Protein AF-A0A9E3X993-F1 (afdb_monomer)

Structure (mmCIF, N/CA/C/O backbone):
data_AF-A0A9E3X993-F1
#
_entry.id   AF-A0A9E3X993-F1
#
loop_
_atom_site.group_PDB
_atom_site.id
_atom_site.type_symbol
_atom_site.label_atom_id
_atom_site.label_alt_id
_atom_site.label_comp_id
_atom_site.label_asym_id
_atom_site.label_entity_id
_atom_site.label_seq_id
_atom_site.pdbx_PDB_ins_code
_atom_site.Cartn_x
_atom_site.Cartn_y
_atom_site.Cartn_z
_atom_site.occupancy
_atom_site.B_iso_or_equiv
_atom_site.auth_seq_id
_atom_site.auth_comp_id
_atom_site.auth_asym_id
_atom_site.auth_atom_id
_atom_site.pdbx_PDB_model_num
ATOM 1 N N . MET A 1 1 ? -7.534 -5.940 -51.985 1.00 79.31 1 MET A N 1
ATOM 2 C CA . MET A 1 1 ? -6.081 -5.646 -51.990 1.00 79.31 1 MET A CA 1
ATOM 3 C C . MET A 1 1 ? -5.741 -4.441 -51.113 1.00 79.31 1 MET A C 1
ATOM 5 O O . MET A 1 1 ? -4.990 -4.634 -50.174 1.00 79.31 1 MET A O 1
ATOM 9 N N . LEU A 1 2 ? -6.357 -3.263 -51.306 1.00 90.38 2 LEU A N 1
ATOM 10 C CA . LEU A 1 2 ? -6.108 -2.056 -50.487 1.00 90.38 2 LEU A CA 1
ATOM 11 C C . LEU A 1 2 ? -6.243 -2.255 -48.962 1.00 90.38 2 LEU A C 1
ATOM 13 O O . LEU A 1 2 ? -5.365 -1.831 -48.219 1.00 90.38 2 LEU A O 1
ATOM 17 N N . LEU A 1 3 ? -7.291 -2.946 -48.493 1.00 93.19 3 LEU A N 1
ATOM 18 C CA . LEU A 1 3 ? -7.487 -3.208 -47.059 1.00 93.19 3 LEU A CA 1
ATOM 19 C C . LEU A 1 3 ? -6.367 -4.075 -46.459 1.00 93.19 3 LEU A C 1
ATOM 21 O O . LEU A 1 3 ? -5.857 -3.764 -45.391 1.00 93.19 3 LEU A O 1
ATOM 25 N N . ALA A 1 4 ? -5.951 -5.133 -47.161 1.00 95.25 4 ALA A N 1
ATOM 26 C CA . ALA A 1 4 ? -4.880 -6.018 -46.701 1.00 95.25 4 ALA A CA 1
ATOM 27 C C . ALA A 1 4 ? -3.529 -5.286 -46.637 1.00 95.25 4 ALA A C 1
ATOM 29 O O . ALA A 1 4 ? -2.782 -5.447 -45.675 1.00 95.25 4 ALA A O 1
ATOM 30 N N . THR A 1 5 ? -3.243 -4.432 -47.624 1.00 95.62 5 THR A N 1
ATOM 31 C CA . THR A 1 5 ? -2.051 -3.575 -47.624 1.00 95.62 5 THR A CA 1
ATOM 32 C C . THR A 1 5 ? -2.080 -2.576 -46.467 1.00 95.62 5 THR A C 1
ATOM 34 O O . THR A 1 5 ? -1.073 -2.415 -45.785 1.00 95.62 5 THR A O 1
ATOM 37 N N . LEU A 1 6 ? -3.229 -1.949 -46.195 1.00 96.69 6 LEU A N 1
ATOM 38 C CA . LEU A 1 6 ? -3.386 -1.025 -45.070 1.00 96.69 6 LEU A CA 1
ATOM 39 C C . LEU A 1 6 ? -3.187 -1.725 -43.718 1.00 96.69 6 LEU A C 1
ATOM 41 O O . LEU A 1 6 ? -2.450 -1.218 -42.878 1.00 96.69 6 LEU A O 1
ATOM 45 N N . VAL A 1 7 ? -3.784 -2.906 -43.520 1.00 97.31 7 VAL A N 1
ATOM 46 C CA . VAL A 1 7 ? -3.596 -3.710 -42.298 1.00 97.31 7 VAL A CA 1
ATOM 47 C C . VAL A 1 7 ? -2.127 -4.087 -42.117 1.00 97.31 7 VAL A C 1
ATOM 49 O O . VAL A 1 7 ? -1.594 -3.937 -41.022 1.00 97.31 7 VAL A O 1
ATOM 52 N N . LEU A 1 8 ? -1.444 -4.511 -43.185 1.00 96.75 8 LEU A N 1
ATOM 53 C CA . LEU A 1 8 ? -0.020 -4.833 -43.124 1.00 96.75 8 LEU A CA 1
ATOM 54 C C . LEU A 1 8 ? 0.828 -3.612 -42.744 1.00 96.75 8 LEU A C 1
ATOM 56 O O . LEU A 1 8 ? 1.709 -3.727 -41.900 1.00 96.75 8 LEU A O 1
ATOM 60 N N . ILE A 1 9 ? 0.547 -2.440 -43.318 1.00 96.88 9 ILE A N 1
ATOM 61 C CA . ILE A 1 9 ? 1.240 -1.194 -42.964 1.00 96.88 9 ILE A CA 1
ATOM 62 C C . ILE A 1 9 ? 1.006 -0.848 -41.490 1.00 96.88 9 ILE A C 1
ATOM 64 O O . ILE A 1 9 ? 1.963 -0.532 -40.790 1.00 96.88 9 ILE A O 1
ATOM 68 N N . LEU A 1 10 ? -0.230 -0.955 -40.993 1.00 96.69 10 LEU A N 1
ATOM 69 C CA . LEU A 1 10 ? -0.546 -0.704 -39.583 1.00 96.69 10 LEU A CA 1
ATOM 70 C C . LEU A 1 10 ? 0.170 -1.688 -38.647 1.00 96.69 10 LEU A C 1
ATOM 72 O O . LEU A 1 10 ? 0.702 -1.265 -37.624 1.00 96.69 10 LEU A O 1
ATOM 76 N N . LEU A 1 11 ? 0.254 -2.970 -39.013 1.00 96.31 11 LEU A N 1
ATOM 77 C CA . LEU A 1 11 ? 1.013 -3.970 -38.255 1.00 96.31 11 LEU A CA 1
ATOM 78 C C . LEU A 1 11 ? 2.516 -3.675 -38.264 1.00 96.31 11 LEU A C 1
ATOM 80 O O . LEU A 1 11 ? 3.155 -3.770 -37.222 1.00 96.31 11 LEU A O 1
ATOM 84 N N . LEU A 1 12 ? 3.082 -3.282 -39.407 1.00 96.25 12 LEU A N 1
ATOM 85 C CA . LEU A 1 12 ? 4.499 -2.923 -39.518 1.00 96.25 12 LEU A CA 1
ATOM 86 C C . LEU A 1 12 ? 4.828 -1.641 -38.747 1.00 96.25 12 LEU A C 1
ATOM 88 O O . LEU A 1 12 ? 5.873 -1.573 -38.101 1.00 96.25 12 LEU A O 1
ATOM 92 N N . LEU A 1 13 ? 3.942 -0.642 -38.772 1.00 94.19 13 LEU A N 1
ATOM 93 C CA . LEU A 1 13 ? 4.078 0.576 -37.972 1.00 94.19 13 LEU A CA 1
ATOM 94 C C . LEU A 1 13 ? 3.953 0.270 -36.478 1.00 94.19 13 LEU A C 1
ATOM 96 O O . LEU A 1 13 ? 4.775 0.751 -35.705 1.00 94.19 13 LEU A O 1
ATOM 100 N N . GLY A 1 14 ? 2.992 -0.568 -36.080 1.00 92.06 14 GLY A N 1
ATOM 101 C CA . GLY A 1 14 ? 2.831 -1.023 -34.698 1.00 92.06 14 GLY A CA 1
ATOM 102 C C . GLY A 1 14 ? 4.037 -1.822 -34.200 1.00 92.06 14 GLY A C 1
ATOM 103 O O . GLY A 1 14 ? 4.545 -1.553 -33.116 1.00 92.06 14 GLY A O 1
ATOM 104 N N . ALA A 1 15 ? 4.556 -2.743 -35.016 1.00 92.81 15 ALA A N 1
ATOM 105 C CA . ALA A 1 15 ? 5.760 -3.507 -34.709 1.00 92.81 15 ALA A CA 1
ATOM 106 C C . ALA A 1 15 ? 6.980 -2.588 -34.590 1.00 92.81 15 ALA A C 1
ATOM 108 O O . ALA A 1 15 ? 7.686 -2.637 -33.587 1.00 92.81 15 ALA A O 1
ATOM 109 N N . ARG A 1 16 ? 7.206 -1.701 -35.568 1.00 92.94 16 ARG A N 1
ATOM 110 C CA . ARG A 1 16 ? 8.296 -0.720 -35.509 1.00 92.94 16 ARG A CA 1
ATOM 111 C C . ARG A 1 16 ? 8.190 0.131 -34.249 1.00 92.94 16 ARG A C 1
ATOM 113 O O . ARG A 1 16 ? 9.186 0.250 -33.551 1.00 92.94 16 ARG A O 1
ATOM 120 N N . ALA A 1 17 ? 7.006 0.666 -33.945 1.00 88.50 17 ALA A N 1
ATOM 121 C CA . ALA A 1 17 ? 6.775 1.449 -32.738 1.00 88.50 17 ALA A CA 1
ATOM 122 C C . ALA A 1 17 ? 7.165 0.649 -31.488 1.00 88.50 17 ALA A C 1
ATOM 124 O O . ALA A 1 17 ? 7.988 1.132 -30.715 1.00 88.50 17 ALA A O 1
ATOM 125 N N . ALA A 1 18 ? 6.684 -0.592 -31.354 1.00 84.12 18 ALA A N 1
ATOM 126 C CA . ALA A 1 18 ? 6.998 -1.476 -30.231 1.00 84.12 18 ALA A CA 1
ATOM 127 C C . ALA A 1 18 ? 8.502 -1.776 -30.091 1.00 84.12 18 ALA A C 1
ATOM 129 O O . ALA A 1 18 ? 9.020 -1.776 -28.979 1.00 84.12 18 ALA A O 1
ATOM 130 N N . PHE A 1 19 ? 9.220 -1.976 -31.201 1.00 87.06 19 PHE A N 1
ATOM 131 C CA . PHE A 1 19 ? 10.665 -2.247 -31.194 1.00 87.06 19 PHE A CA 1
ATOM 132 C C . PHE A 1 19 ? 11.543 -0.993 -31.050 1.00 87.06 19 PHE A C 1
ATOM 134 O O . PHE A 1 19 ? 12.752 -1.122 -30.875 1.00 87.06 19 PHE A O 1
ATOM 141 N N . THR A 1 20 ? 10.966 0.210 -31.121 1.00 90.25 20 THR A N 1
ATOM 142 C CA . THR A 1 20 ? 11.686 1.486 -30.930 1.00 90.25 20 THR A CA 1
ATOM 143 C C . THR A 1 20 ? 11.414 2.156 -29.583 1.00 90.25 20 THR A C 1
ATOM 145 O O . THR A 1 20 ? 11.928 3.247 -29.338 1.00 90.25 20 THR A O 1
ATOM 148 N N . LEU A 1 21 ? 10.607 1.538 -28.716 1.00 87.00 21 LEU A N 1
ATOM 149 C CA . LEU A 1 21 ? 10.365 2.058 -27.372 1.00 87.00 21 LEU A CA 1
ATOM 150 C C . LEU A 1 21 ? 11.650 2.015 -26.529 1.00 87.00 21 LEU A C 1
ATOM 152 O O . LEU A 1 21 ? 12.478 1.117 -26.709 1.00 87.00 21 LEU A O 1
ATOM 156 N N . PRO A 1 22 ? 11.827 2.967 -25.594 1.00 86.94 22 PRO A N 1
ATOM 157 C CA . PRO A 1 22 ? 12.929 2.904 -24.647 1.00 86.94 22 PRO A CA 1
ATOM 158 C C . PRO A 1 22 ? 12.849 1.617 -23.805 1.00 86.94 22 PRO A C 1
ATOM 160 O O . PRO A 1 22 ? 11.756 1.078 -23.600 1.00 86.94 22 PRO A O 1
ATOM 163 N N . PRO A 1 23 ? 13.987 1.126 -23.279 1.00 87.56 23 PRO A N 1
ATOM 164 C CA . PRO A 1 23 ? 13.991 0.022 -22.329 1.00 87.56 23 PRO A CA 1
ATOM 165 C C . PRO A 1 23 ? 13.075 0.298 -21.132 1.00 87.56 23 PRO A C 1
ATOM 167 O O . PRO A 1 23 ? 12.890 1.446 -20.721 1.00 87.56 23 PRO A O 1
ATOM 170 N N . LEU A 1 24 ? 12.535 -0.767 -20.538 1.00 86.81 24 LEU A N 1
ATOM 171 C CA . LEU A 1 24 ? 11.739 -0.652 -19.321 1.00 86.81 24 LEU A CA 1
ATOM 172 C C . LEU A 1 24 ? 12.563 0.002 -18.202 1.00 86.81 24 LEU A C 1
ATOM 174 O O . LEU A 1 24 ? 13.642 -0.467 -17.848 1.00 86.81 24 LEU A O 1
ATOM 178 N N . ALA A 1 25 ? 12.027 1.077 -17.622 1.00 84.75 25 ALA A N 1
ATOM 179 C CA . ALA A 1 25 ? 12.551 1.633 -16.378 1.00 84.75 25 ALA A CA 1
ATOM 180 C C . ALA A 1 25 ? 12.452 0.617 -15.215 1.00 84.75 25 ALA A C 1
ATOM 182 O O . ALA A 1 25 ? 11.555 -0.232 -15.219 1.00 84.75 25 ALA A O 1
ATOM 183 N N . PRO A 1 26 ? 13.301 0.727 -14.175 1.00 84.56 26 PRO A N 1
ATOM 184 C CA . PRO A 1 26 ? 13.294 -0.169 -13.012 1.00 84.56 26 PRO A CA 1
ATOM 185 C C . PRO A 1 26 ? 11.926 -0.339 -12.344 1.00 84.56 26 PRO A C 1
ATOM 187 O O . PRO A 1 26 ? 11.596 -1.439 -11.906 1.00 84.56 26 PRO A O 1
ATOM 190 N N . THR A 1 27 ? 11.123 0.728 -12.317 1.00 86.62 27 THR A N 1
ATOM 191 C CA . THR A 1 27 ? 9.764 0.773 -11.756 1.00 86.62 27 THR A CA 1
ATOM 192 C C . THR A 1 27 ? 8.765 -0.118 -12.500 1.00 86.62 27 THR A C 1
ATOM 194 O O . THR A 1 27 ? 7.740 -0.478 -11.927 1.00 86.62 27 THR A O 1
ATOM 197 N N . HIS A 1 28 ? 9.046 -0.501 -13.751 1.00 88.12 28 HIS A N 1
ATOM 198 C CA . HIS A 1 28 ? 8.182 -1.361 -14.567 1.00 88.12 28 HIS A CA 1
ATOM 199 C C . HIS A 1 28 ? 8.464 -2.857 -14.389 1.00 88.12 28 HIS A C 1
ATOM 201 O O . HIS A 1 28 ? 7.684 -3.688 -14.853 1.00 88.12 28 HIS A O 1
ATOM 207 N N . HIS A 1 29 ? 9.567 -3.231 -13.739 1.00 84.50 29 HIS A N 1
ATOM 208 C CA . HIS A 1 29 ? 9.906 -4.637 -13.542 1.00 84.50 29 HIS A CA 1
ATOM 209 C C . HIS A 1 29 ? 9.182 -5.206 -12.317 1.00 84.50 29 HIS A C 1
ATOM 211 O O . HIS A 1 29 ? 9.441 -4.792 -11.188 1.00 84.50 29 HIS A O 1
ATOM 217 N N . GLY A 1 30 ? 8.303 -6.184 -12.543 1.00 78.75 30 GLY A N 1
ATOM 218 C CA . GLY A 1 30 ? 7.630 -6.932 -11.480 1.00 78.75 30 GLY A CA 1
ATOM 219 C C . GLY A 1 30 ? 8.443 -8.085 -10.902 1.00 78.75 30 GLY A C 1
ATOM 220 O O . GLY A 1 30 ? 9.514 -8.428 -11.401 1.00 78.75 30 GLY A O 1
ATOM 221 N N . GLY A 1 31 ? 7.905 -8.699 -9.844 1.00 75.31 31 GLY A N 1
ATOM 222 C CA . GLY A 1 31 ? 8.399 -9.966 -9.286 1.00 75.31 31 GLY A CA 1
ATOM 223 C C . GLY A 1 31 ? 9.721 -9.887 -8.520 1.00 75.31 31 GLY A C 1
ATOM 224 O O . GLY A 1 31 ? 10.265 -10.921 -8.150 1.00 75.31 31 GLY A O 1
ATOM 225 N N . LYS A 1 32 ? 10.248 -8.681 -8.280 1.00 80.56 32 LYS A N 1
ATOM 226 C CA . LYS A 1 32 ? 11.477 -8.472 -7.495 1.00 80.56 32 LYS A CA 1
ATOM 227 C C . LYS A 1 32 ? 11.241 -8.431 -5.986 1.00 80.56 32 LYS A C 1
ATOM 229 O O . LYS A 1 32 ? 12.182 -8.614 -5.222 1.00 80.56 32 LYS A O 1
ATOM 234 N N . TRP A 1 33 ? 10.011 -8.153 -5.572 1.00 86.75 33 TRP A N 1
ATOM 235 C CA . TRP A 1 33 ? 9.673 -7.747 -4.214 1.00 86.75 33 TRP A CA 1
ATOM 236 C C . TRP A 1 33 ? 8.654 -8.707 -3.598 1.00 86.75 33 TRP A C 1
ATOM 238 O O . TRP A 1 33 ? 7.828 -9.281 -4.311 1.00 86.75 33 TRP A O 1
ATOM 248 N N . ARG A 1 34 ? 8.716 -8.880 -2.272 1.00 89.38 34 ARG A N 1
ATOM 249 C CA . ARG A 1 34 ? 7.741 -9.667 -1.506 1.00 89.38 34 ARG A CA 1
ATOM 250 C C . ARG A 1 34 ? 6.421 -8.897 -1.416 1.00 89.38 34 ARG A C 1
ATOM 252 O O . ARG A 1 34 ? 6.214 -8.134 -0.485 1.00 89.38 34 ARG A O 1
ATOM 259 N N . GLU A 1 35 ? 5.533 -9.108 -2.380 1.00 89.62 35 GLU A N 1
ATOM 260 C CA . GLU A 1 35 ? 4.194 -8.497 -2.373 1.00 89.62 35 GLU A CA 1
ATOM 261 C C . GLU A 1 35 ? 3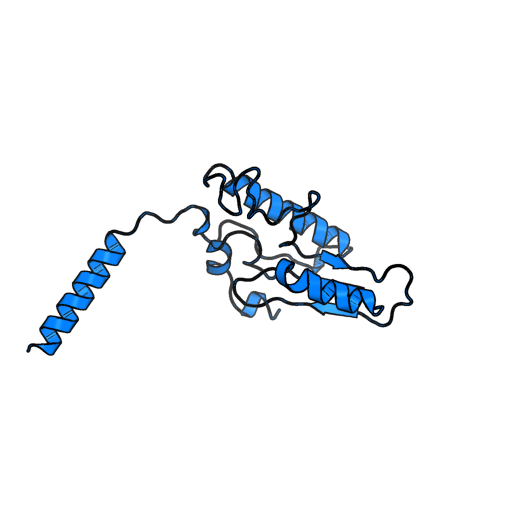.192 -9.242 -1.478 1.00 89.62 35 GLU A C 1
ATOM 263 O O . GLU A 1 35 ? 2.146 -8.693 -1.136 1.00 89.62 35 GLU A O 1
ATOM 268 N N . HIS A 1 36 ? 3.515 -10.472 -1.072 1.00 88.12 36 HIS A N 1
ATOM 269 C CA . HIS A 1 36 ? 2.658 -11.326 -0.252 1.00 88.12 36 HIS A CA 1
ATOM 270 C C . HIS A 1 36 ? 3.125 -11.367 1.200 1.00 88.12 36 HIS A C 1
ATOM 272 O O . HIS A 1 36 ? 4.283 -11.676 1.485 1.00 88.12 36 HIS A O 1
ATOM 278 N N . PHE A 1 37 ? 2.188 -11.109 2.105 1.00 88.44 37 PHE A N 1
ATOM 279 C CA . PHE A 1 37 ? 2.390 -11.128 3.547 1.00 88.44 37 PHE A CA 1
ATOM 280 C C . PHE A 1 37 ? 1.587 -12.295 4.126 1.00 88.44 37 PHE A C 1
ATOM 282 O O . PHE A 1 37 ? 0.393 -12.415 3.849 1.00 88.44 37 PHE A O 1
ATOM 289 N N . ASP A 1 38 ? 2.238 -13.165 4.899 1.00 87.88 38 ASP A N 1
ATOM 290 C CA . ASP A 1 38 ? 1.539 -14.198 5.661 1.00 87.88 38 ASP A CA 1
ATOM 291 C C . ASP A 1 38 ? 0.988 -13.559 6.934 1.00 87.88 38 ASP A C 1
ATOM 293 O O . ASP A 1 38 ? 1.715 -13.334 7.894 1.00 87.88 38 ASP A O 1
ATOM 297 N N . TYR A 1 39 ? -0.297 -13.218 6.932 1.00 82.56 39 TYR A N 1
ATOM 298 C CA . TYR A 1 39 ? -0.926 -12.538 8.060 1.00 82.56 39 TYR A CA 1
ATOM 299 C C . TYR A 1 39 ? -0.980 -13.402 9.328 1.00 82.56 39 TYR A C 1
ATOM 301 O O . TYR A 1 39 ? -1.152 -12.857 10.415 1.00 82.56 39 TYR A O 1
ATOM 309 N N . GLN A 1 40 ? -0.824 -14.727 9.217 1.00 88.75 40 GLN A N 1
ATOM 310 C CA . GLN A 1 40 ? -0.829 -15.633 10.369 1.00 88.75 40 GLN A CA 1
ATOM 311 C C . GLN A 1 40 ? 0.481 -15.591 11.160 1.00 88.75 40 GLN A C 1
ATOM 313 O O . GLN A 1 40 ? 0.531 -16.121 12.267 1.00 88.75 40 GLN A O 1
ATOM 318 N N . GLN A 1 41 ? 1.532 -14.978 10.608 1.00 93.56 41 GLN A N 1
ATOM 319 C CA . GLN A 1 41 ? 2.840 -14.904 11.258 1.00 93.56 41 GLN A CA 1
ATOM 320 C C . GLN A 1 41 ? 2.961 -13.760 12.277 1.00 93.56 41 GLN A C 1
ATOM 322 O O . GLN A 1 41 ? 3.971 -13.694 12.972 1.00 93.56 41 GLN A O 1
ATOM 327 N N . TYR A 1 42 ? 1.986 -12.846 12.332 1.00 94.75 42 TYR A N 1
ATOM 328 C CA . TYR A 1 42 ? 2.021 -11.677 13.212 1.00 94.75 42 TYR A CA 1
ATOM 329 C C . TYR A 1 42 ? 1.130 -11.885 14.432 1.00 94.75 42 TYR A C 1
ATOM 331 O O . TYR A 1 42 ? -0.021 -12.309 14.301 1.00 94.75 42 TYR A O 1
ATOM 339 N N . ASP A 1 43 ? 1.627 -11.498 15.605 1.00 95.62 43 ASP A N 1
ATOM 340 C CA . ASP A 1 43 ? 0.870 -11.572 16.857 1.00 95.62 43 ASP A CA 1
ATOM 341 C C . ASP A 1 43 ? -0.069 -10.363 17.023 1.00 95.62 43 ASP A C 1
ATOM 343 O O . ASP A 1 43 ? -1.019 -10.389 17.811 1.00 95.62 43 ASP A O 1
ATOM 347 N N . SER A 1 44 ? 0.167 -9.287 16.264 1.00 94.88 44 SER A N 1
ATOM 348 C CA . SER A 1 44 ? -0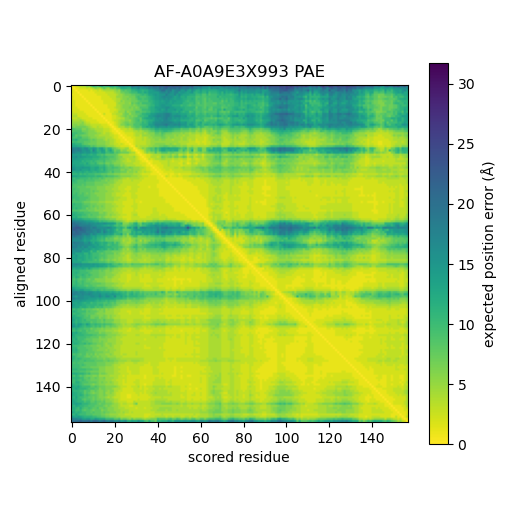.685 -8.098 16.243 1.00 94.88 44 SER A CA 1
ATOM 349 C C . SER A 1 44 ? -0.694 -7.393 14.886 1.00 94.88 44 SER A C 1
ATOM 351 O O . SER A 1 44 ? 0.234 -7.505 14.086 1.00 94.88 44 SER A O 1
ATOM 353 N N . PHE A 1 45 ? -1.729 -6.584 14.640 1.00 93.56 45 PHE A N 1
ATOM 354 C CA . PHE A 1 45 ? -1.781 -5.771 13.423 1.00 93.56 45 PHE A CA 1
ATOM 355 C C . PHE A 1 45 ? -0.676 -4.705 13.389 1.00 93.56 45 PHE A C 1
ATOM 357 O O . PHE A 1 45 ? -0.150 -4.407 12.324 1.00 93.56 45 PHE A O 1
ATOM 364 N N . ALA A 1 46 ? -0.253 -4.187 14.546 1.00 94.75 46 ALA A N 1
ATOM 365 C CA . ALA A 1 46 ? 0.857 -3.239 14.632 1.00 94.75 46 ALA A CA 1
ATOM 366 C C . ALA A 1 46 ? 2.179 -3.830 14.104 1.00 94.75 46 ALA A C 1
ATOM 368 O O . ALA A 1 46 ? 2.943 -3.130 13.442 1.00 94.75 46 ALA A O 1
ATOM 369 N N . GLU A 1 47 ? 2.433 -5.120 14.346 1.00 95.94 47 GLU A N 1
ATOM 370 C CA . GLU A 1 47 ? 3.596 -5.823 13.789 1.00 95.94 47 GLU A CA 1
ATOM 371 C C . GLU A 1 47 ? 3.497 -5.983 12.271 1.00 95.94 47 GLU A C 1
ATOM 373 O O . GLU A 1 47 ? 4.474 -5.727 11.567 1.00 95.94 47 GLU A O 1
ATOM 378 N N . TYR A 1 48 ? 2.311 -6.332 11.761 1.00 95.31 48 TYR A N 1
ATOM 379 C CA . TYR A 1 48 ? 2.054 -6.366 10.320 1.00 95.31 48 TYR A CA 1
ATOM 380 C C . TYR A 1 48 ? 2.321 -5.001 9.669 1.00 95.31 48 TYR A C 1
ATOM 382 O O . TYR A 1 48 ? 3.032 -4.930 8.667 1.00 95.31 48 TYR A O 1
ATOM 390 N N . LEU A 1 49 ? 1.811 -3.912 10.258 1.00 94.94 49 LEU A N 1
ATOM 391 C CA . LEU A 1 49 ? 2.026 -2.555 9.752 1.00 94.94 49 LEU A CA 1
ATOM 392 C C . LEU A 1 49 ? 3.508 -2.165 9.750 1.00 94.94 49 LEU A C 1
ATOM 394 O O . LEU A 1 49 ? 3.972 -1.527 8.807 1.00 94.94 49 LEU A O 1
ATOM 398 N N . ALA A 1 50 ? 4.258 -2.555 10.784 1.00 93.88 50 ALA A N 1
ATOM 399 C CA . ALA A 1 50 ? 5.688 -2.282 10.864 1.00 93.88 50 ALA A CA 1
ATOM 400 C C . ALA A 1 50 ? 6.483 -3.035 9.783 1.00 93.88 50 ALA A C 1
ATOM 402 O O . ALA A 1 50 ? 7.332 -2.434 9.121 1.00 93.88 50 ALA A O 1
ATOM 403 N N . ASP A 1 51 ? 6.194 -4.323 9.565 1.00 95.25 51 ASP A N 1
ATOM 404 C CA . ASP A 1 51 ? 6.834 -5.119 8.508 1.00 95.25 51 ASP A CA 1
ATOM 405 C C . ASP A 1 51 ? 6.450 -4.613 7.107 1.00 95.25 51 ASP A C 1
ATOM 407 O O . ASP A 1 51 ? 7.297 -4.489 6.219 1.00 95.25 51 ASP A O 1
ATOM 411 N N . GLU A 1 52 ? 5.184 -4.246 6.902 1.00 95.44 52 GLU A N 1
ATOM 412 C CA . GLU A 1 52 ? 4.737 -3.659 5.642 1.00 95.44 52 GLU A CA 1
ATOM 413 C C . GLU A 1 52 ? 5.408 -2.308 5.360 1.00 95.44 52 GLU A C 1
ATOM 415 O O . GLU A 1 52 ? 5.854 -2.068 4.235 1.00 95.44 52 GLU A O 1
ATOM 420 N N . GLN A 1 53 ? 5.528 -1.438 6.364 1.00 92.81 53 GLN A N 1
ATOM 421 C CA . GLN A 1 53 ? 6.212 -0.159 6.204 1.00 92.81 53 GLN A CA 1
ATOM 422 C C . GLN A 1 53 ? 7.695 -0.367 5.870 1.00 92.81 53 GLN A C 1
ATOM 424 O O . GLN A 1 53 ? 8.193 0.246 4.926 1.00 92.81 53 GLN A O 1
ATOM 429 N N . ALA A 1 54 ? 8.379 -1.283 6.564 1.00 92.94 54 ALA A N 1
ATOM 430 C CA . ALA A 1 54 ? 9.775 -1.617 6.283 1.00 92.94 54 ALA A CA 1
ATOM 431 C C . ALA A 1 54 ? 9.965 -2.153 4.854 1.00 92.94 54 ALA A C 1
ATOM 433 O O . ALA A 1 54 ? 10.918 -1.787 4.160 1.00 92.94 54 ALA A O 1
ATOM 434 N N . PHE A 1 55 ? 9.033 -2.982 4.382 1.00 94.38 55 PHE A N 1
ATOM 435 C CA . PHE A 1 55 ? 8.993 -3.447 3.001 1.00 94.38 55 PHE A CA 1
ATOM 436 C C . PHE A 1 55 ? 8.844 -2.289 2.002 1.00 94.38 55 PHE A C 1
ATOM 438 O O . PHE A 1 55 ? 9.600 -2.204 1.033 1.00 94.38 55 PHE A O 1
ATOM 445 N N . ILE A 1 56 ? 7.894 -1.382 2.226 1.00 92.69 56 ILE A N 1
ATOM 446 C CA . ILE A 1 56 ? 7.669 -0.236 1.337 1.00 92.69 56 ILE A CA 1
ATOM 447 C C . ILE A 1 56 ? 8.897 0.676 1.319 1.00 92.69 56 ILE A C 1
ATOM 449 O O . ILE A 1 56 ? 9.335 1.071 0.236 1.00 92.69 56 ILE A O 1
ATOM 453 N N . ASP A 1 57 ? 9.489 0.956 2.479 1.00 90.88 57 ASP A N 1
ATOM 454 C CA . ASP A 1 57 ? 10.710 1.753 2.601 1.00 90.88 57 ASP A CA 1
ATOM 455 C C . ASP A 1 57 ? 11.861 1.122 1.807 1.00 90.88 57 ASP A C 1
ATOM 457 O O . ASP A 1 57 ? 12.555 1.818 1.062 1.00 90.88 57 ASP A O 1
ATOM 461 N N . GLN A 1 58 ? 12.020 -0.205 1.882 1.00 91.44 58 GLN A N 1
ATOM 462 C CA . GLN A 1 58 ? 13.010 -0.942 1.096 1.00 91.44 58 GLN A CA 1
ATOM 463 C C . GLN A 1 58 ? 12.793 -0.754 -0.413 1.00 91.44 58 GLN A C 1
ATOM 465 O O . GLN A 1 58 ? 13.750 -0.475 -1.144 1.00 91.44 58 GLN A O 1
ATOM 470 N N . VAL A 1 59 ? 11.551 -0.891 -0.890 1.00 91.25 59 VAL A N 1
ATOM 471 C CA . VAL A 1 59 ? 11.227 -0.720 -2.314 1.00 91.25 59 VAL A CA 1
ATOM 472 C C . VAL A 1 59 ? 11.485 0.720 -2.757 1.00 91.25 59 VAL A C 1
ATOM 474 O O . VAL A 1 59 ? 12.127 0.940 -3.784 1.00 91.25 59 VAL A O 1
ATOM 477 N N . TYR A 1 60 ? 11.033 1.710 -1.987 1.00 89.38 60 TYR A N 1
ATOM 478 C CA . TYR A 1 60 ? 11.209 3.125 -2.316 1.00 89.38 60 TYR A CA 1
ATOM 479 C C . TYR A 1 60 ? 12.682 3.532 -2.332 1.00 89.38 60 TYR A C 1
ATOM 481 O O . TYR A 1 60 ? 13.124 4.169 -3.289 1.00 89.38 60 TYR A O 1
ATOM 489 N N . HIS A 1 61 ? 13.463 3.103 -1.342 1.00 87.56 61 HIS A N 1
ATOM 490 C CA . HIS A 1 61 ? 14.902 3.352 -1.296 1.00 87.56 61 HIS A CA 1
ATOM 491 C C . HIS A 1 61 ? 15.628 2.747 -2.510 1.00 87.56 61 HIS A C 1
ATOM 493 O O . HIS A 1 61 ? 16.508 3.376 -3.098 1.00 87.56 61 HIS A O 1
ATOM 499 N N . ALA A 1 62 ? 15.236 1.545 -2.949 1.00 87.88 62 ALA A N 1
ATOM 500 C CA . ALA A 1 62 ? 15.810 0.920 -4.140 1.00 87.88 62 ALA A CA 1
ATOM 501 C C . ALA A 1 62 ? 15.475 1.664 -5.448 1.00 87.88 62 ALA A C 1
ATOM 503 O O . ALA A 1 62 ? 16.221 1.550 -6.421 1.00 87.88 62 ALA A O 1
ATOM 504 N N . LEU A 1 63 ? 14.371 2.416 -5.485 1.00 86.88 63 LEU A N 1
ATOM 505 C CA . LEU A 1 63 ? 13.931 3.174 -6.660 1.00 86.88 63 LEU A CA 1
ATOM 506 C C . LEU A 1 63 ? 14.464 4.613 -6.676 1.00 86.88 63 LEU A C 1
ATOM 508 O O . LEU A 1 63 ? 14.706 5.144 -7.757 1.00 86.88 63 LEU A O 1
ATOM 512 N N . GLN A 1 64 ? 14.714 5.223 -5.514 1.00 82.25 64 GLN A N 1
ATOM 513 C CA . GLN A 1 64 ? 15.232 6.596 -5.377 1.00 82.25 64 GLN A CA 1
ATOM 514 C C . GLN A 1 64 ? 16.509 6.863 -6.184 1.00 82.25 64 GLN A C 1
ATOM 516 O O . GLN A 1 64 ? 16.685 7.950 -6.724 1.00 82.25 64 GLN A O 1
ATOM 521 N N . SER A 1 65 ? 17.402 5.878 -6.284 1.00 69.31 65 SER A N 1
ATOM 522 C CA . SER A 1 65 ? 18.698 6.027 -6.961 1.00 69.31 65 SER A CA 1
ATOM 523 C C . SER A 1 65 ? 18.620 5.980 -8.489 1.00 69.31 65 SER A C 1
ATOM 525 O O . SER A 1 65 ? 19.617 6.250 -9.158 1.00 69.31 65 SER A O 1
ATOM 527 N N . VAL A 1 66 ? 17.460 5.627 -9.050 1.00 70.75 66 VAL A N 1
ATOM 528 C CA . VAL A 1 66 ? 17.310 5.342 -10.486 1.00 70.75 66 VAL A CA 1
ATOM 529 C C . VAL A 1 66 ? 16.234 6.198 -11.155 1.00 70.75 66 VAL A C 1
ATOM 531 O O . VAL A 1 66 ? 15.940 6.014 -12.336 1.00 70.75 66 VAL A O 1
ATOM 534 N N . VAL A 1 67 ? 15.632 7.130 -10.417 1.00 69.94 67 VAL A N 1
ATOM 535 C CA . VAL A 1 67 ? 14.501 7.936 -10.879 1.00 69.94 67 VAL A CA 1
ATOM 536 C C . VAL A 1 67 ? 14.807 9.426 -10.673 1.00 69.94 67 VAL A C 1
ATOM 538 O O . VAL A 1 67 ? 15.516 9.800 -9.741 1.00 69.94 67 VAL A O 1
ATOM 541 N N . VAL A 1 68 ? 14.308 10.281 -11.571 1.00 68.75 68 VAL A N 1
ATOM 542 C CA . VAL A 1 68 ? 14.469 11.740 -11.478 1.00 68.75 68 VAL A CA 1
ATOM 543 C C . VAL A 1 68 ? 13.744 12.322 -10.249 1.00 68.75 68 VAL A C 1
ATOM 545 O O . VAL A 1 68 ? 12.744 11.748 -9.809 1.00 68.75 68 VAL A O 1
ATOM 548 N N . PRO A 1 69 ? 14.213 13.450 -9.684 1.00 66.44 69 PRO A N 1
ATOM 549 C CA . PRO A 1 69 ? 13.666 14.024 -8.450 1.00 66.44 69 PRO A CA 1
ATOM 550 C C . PRO A 1 69 ? 12.162 14.338 -8.471 1.00 66.44 69 PRO A C 1
ATOM 552 O O . PRO A 1 69 ? 11.519 14.288 -7.428 1.00 66.44 69 PRO A O 1
ATOM 555 N N . GLU A 1 70 ? 11.583 14.650 -9.632 1.00 70.38 70 GLU A N 1
ATOM 556 C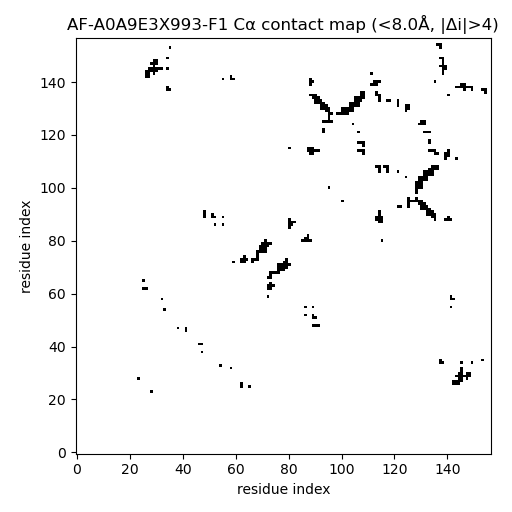 CA . GLU A 1 70 ? 10.179 15.059 -9.779 1.00 70.38 70 GLU A CA 1
ATOM 557 C C . GLU A 1 70 ? 9.180 13.887 -9.723 1.00 70.38 70 GLU A C 1
ATOM 559 O O . GLU A 1 70 ? 7.974 14.085 -9.566 1.00 70.38 70 GLU A O 1
ATOM 564 N N . GLU A 1 71 ? 9.656 12.652 -9.839 1.00 80.94 71 GLU A N 1
ATOM 565 C CA . GLU A 1 71 ? 8.830 11.442 -9.815 1.00 80.94 71 GLU A CA 1
ATOM 566 C C . GLU A 1 71 ? 8.467 11.025 -8.394 1.00 80.94 71 GLU A C 1
ATOM 568 O O . GLU A 1 71 ? 9.166 11.353 -7.442 1.00 80.94 71 GLU A O 1
ATOM 573 N N . LYS A 1 72 ? 7.414 10.217 -8.234 1.00 83.31 72 LYS A N 1
ATOM 574 C CA . LYS A 1 72 ? 6.910 9.724 -6.932 1.00 83.31 72 LYS A CA 1
ATOM 575 C C . LYS A 1 72 ? 7.989 9.152 -5.994 1.00 83.31 72 LYS A C 1
ATOM 577 O O . LYS A 1 72 ? 7.830 9.192 -4.777 1.00 83.31 72 LYS A O 1
ATOM 582 N N . TYR A 1 73 ? 9.052 8.579 -6.554 1.00 84.56 73 TYR A N 1
ATOM 583 C CA . TYR A 1 73 ? 10.138 7.931 -5.809 1.00 84.56 73 TYR A CA 1
ATOM 584 C C . TYR A 1 73 ? 11.355 8.832 -5.614 1.00 84.56 73 TYR A C 1
ATOM 586 O O . TYR A 1 73 ? 12.288 8.414 -4.947 1.00 84.56 73 TYR A O 1
ATOM 594 N N . GLY A 1 74 ? 11.389 10.025 -6.207 1.00 77.56 74 GLY A N 1
ATOM 595 C CA . GLY A 1 74 ? 12.5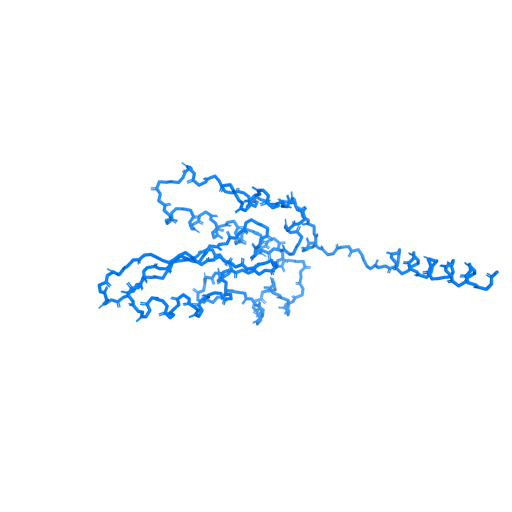15 10.944 -6.093 1.00 77.56 74 GLY A CA 1
ATOM 596 C C . GLY A 1 74 ? 12.692 11.474 -4.668 1.00 77.56 74 GLY A C 1
ATOM 597 O O . GLY A 1 74 ? 11.726 11.657 -3.921 1.00 77.56 74 GLY A O 1
ATOM 598 N N . VAL A 1 75 ? 13.941 11.746 -4.285 1.00 73.19 75 VAL A N 1
ATOM 599 C CA . VAL A 1 75 ? 14.254 12.403 -3.007 1.00 73.19 75 VAL A CA 1
ATOM 600 C C . VAL A 1 75 ? 13.621 13.799 -3.000 1.00 73.19 75 VAL A C 1
ATOM 602 O O . VAL A 1 75 ? 13.841 14.576 -3.924 1.00 73.19 75 VAL A O 1
ATOM 605 N N . ASN A 1 76 ? 12.851 14.123 -1.956 1.00 77.19 76 ASN A N 1
ATOM 606 C CA . ASN A 1 76 ? 12.096 15.381 -1.822 1.00 77.19 76 ASN A CA 1
ATOM 607 C C . ASN A 1 76 ? 11.073 15.647 -2.944 1.00 77.19 76 ASN A C 1
ATOM 609 O O . ASN A 1 76 ? 10.696 16.796 -3.177 1.00 77.19 76 ASN A O 1
ATOM 613 N N . SER A 1 77 ? 10.607 14.602 -3.628 1.00 84.19 77 SER A N 1
ATOM 614 C CA . SER A 1 77 ? 9.570 14.743 -4.645 1.00 84.19 77 SER A CA 1
ATOM 615 C C . SER A 1 77 ? 8.264 15.274 -4.056 1.00 84.19 77 SER A C 1
ATOM 617 O O . SER A 1 77 ? 7.749 14.728 -3.079 1.00 84.19 77 SER A O 1
ATOM 619 N N . ALA A 1 78 ? 7.667 16.274 -4.709 1.00 85.06 78 ALA A N 1
ATOM 620 C CA . ALA A 1 78 ? 6.321 16.751 -4.384 1.00 85.06 78 ALA A CA 1
ATOM 621 C C . ALA A 1 78 ? 5.236 15.682 -4.621 1.00 85.06 78 ALA A C 1
ATOM 623 O O . ALA A 1 78 ? 4.152 15.763 -4.051 1.00 85.06 78 ALA A O 1
ATOM 624 N N . ASN A 1 79 ? 5.539 14.672 -5.442 1.00 85.06 79 ASN A N 1
ATOM 625 C CA . ASN A 1 79 ? 4.660 13.541 -5.731 1.00 85.06 79 ASN A CA 1
ATOM 626 C C . ASN A 1 79 ? 4.903 12.354 -4.784 1.00 85.06 79 ASN A C 1
ATOM 628 O O . ASN A 1 79 ? 4.321 11.284 -4.973 1.00 85.06 79 ASN A O 1
ATOM 632 N N . SER A 1 80 ? 5.790 12.511 -3.796 1.00 87.81 80 SER A N 1
ATOM 633 C CA . SER A 1 80 ? 6.068 11.479 -2.805 1.00 87.81 80 SER A CA 1
ATOM 634 C C . SER A 1 80 ? 4.834 11.223 -1.932 1.00 87.81 80 SER A C 1
ATOM 636 O O . SER A 1 80 ? 4.212 12.169 -1.449 1.00 87.81 80 SER A O 1
ATOM 638 N N . PRO A 1 81 ? 4.480 9.955 -1.668 1.00 88.00 81 PRO A N 1
ATOM 639 C CA . PRO A 1 81 ? 3.396 9.617 -0.747 1.00 88.00 81 PRO A CA 1
ATOM 640 C C . PRO A 1 81 ? 3.791 9.769 0.731 1.00 88.00 81 PRO A C 1
ATOM 642 O O . PRO A 1 81 ? 2.957 9.537 1.608 1.00 88.00 81 PRO A O 1
ATOM 645 N N . TYR A 1 82 ? 5.057 10.095 1.019 1.00 89.56 82 TYR A N 1
ATOM 646 C CA . TYR A 1 82 ? 5.517 10.324 2.382 1.00 89.56 82 TYR A CA 1
ATOM 647 C C . TYR A 1 82 ? 5.017 11.677 2.881 1.00 89.56 82 TYR A C 1
ATOM 649 O O . TYR A 1 82 ? 5.390 12.722 2.352 1.00 89.56 82 TYR A O 1
ATOM 657 N N . LEU A 1 83 ? 4.215 11.653 3.941 1.00 85.88 83 LEU A N 1
ATOM 658 C CA . LEU A 1 83 ? 3.836 12.834 4.713 1.00 85.88 83 LEU A CA 1
ATOM 659 C C . LEU A 1 83 ? 4.112 12.524 6.182 1.00 85.88 83 LEU A C 1
ATOM 661 O O . LEU A 1 83 ? 3.730 11.457 6.655 1.00 85.88 83 LEU A O 1
ATOM 665 N N . GLU A 1 84 ? 4.781 13.437 6.890 1.00 84.69 84 GLU A N 1
ATOM 666 C CA . GLU A 1 84 ? 5.118 13.272 8.317 1.00 84.69 84 GLU A CA 1
ATOM 667 C C . GLU A 1 84 ? 5.899 11.972 8.610 1.00 84.69 84 GLU A C 1
ATOM 669 O O . GLU A 1 84 ? 5.675 11.303 9.612 1.00 84.69 84 GLU A O 1
ATOM 674 N N . ASN A 1 85 ? 6.838 11.615 7.722 1.00 83.75 85 ASN A N 1
ATOM 675 C CA . ASN A 1 85 ? 7.637 10.378 7.771 1.00 83.75 85 ASN A CA 1
ATOM 676 C C . ASN A 1 85 ? 6.831 9.073 7.646 1.00 83.75 85 ASN A C 1
ATOM 678 O O . ASN A 1 85 ? 7.358 8.004 7.939 1.00 83.75 85 ASN A O 1
ATOM 682 N N . TYR A 1 86 ? 5.590 9.143 7.165 1.00 88.12 86 TYR A N 1
ATOM 683 C CA . TYR A 1 86 ? 4.749 7.978 6.924 1.00 88.12 86 TYR A CA 1
ATOM 684 C C . TYR A 1 86 ? 4.354 7.876 5.450 1.00 88.12 86 TYR A C 1
ATOM 686 O O . TYR A 1 86 ? 3.906 8.861 4.856 1.00 88.12 86 TYR A O 1
ATOM 694 N N . ASN A 1 87 ? 4.505 6.694 4.848 1.00 92.25 87 ASN A N 1
ATOM 695 C CA . ASN A 1 87 ? 4.079 6.459 3.472 1.00 92.25 87 ASN A CA 1
ATOM 696 C C . ASN A 1 87 ? 2.596 6.097 3.448 1.00 92.25 87 ASN A C 1
ATOM 698 O O . ASN A 1 87 ? 2.220 4.966 3.731 1.00 92.25 87 ASN A O 1
ATOM 702 N N . TRP A 1 88 ? 1.743 7.026 3.031 1.00 93.12 88 TRP A N 1
ATOM 703 C CA . TRP A 1 88 ? 0.295 6.801 3.037 1.00 93.12 88 TRP A CA 1
ATOM 704 C C . TRP A 1 88 ? -0.209 5.806 1.980 1.00 93.12 88 TRP A C 1
ATOM 706 O O . TRP A 1 88 ? -1.409 5.553 1.905 1.00 93.12 88 TRP A O 1
ATOM 716 N N . ASN A 1 89 ? 0.681 5.227 1.169 1.00 94.50 89 ASN A N 1
ATOM 717 C CA . ASN A 1 89 ? 0.353 4.054 0.362 1.00 94.50 89 ASN A CA 1
ATOM 718 C C . ASN A 1 89 ? 0.471 2.729 1.134 1.00 94.50 89 ASN A C 1
ATOM 720 O O . ASN A 1 89 ? 0.111 1.693 0.575 1.00 94.50 89 ASN A O 1
ATOM 724 N N . ALA A 1 90 ? 1.017 2.734 2.351 1.00 95.12 90 ALA A N 1
ATOM 725 C CA . ALA A 1 90 ? 0.979 1.597 3.264 1.00 95.12 90 ALA A CA 1
ATOM 726 C C . ALA A 1 90 ? -0.423 1.429 3.862 1.00 95.12 90 ALA A C 1
ATOM 728 O O . ALA A 1 90 ? -1.237 2.357 3.817 1.00 95.12 90 ALA A O 1
ATOM 729 N N . SER A 1 91 ? -0.716 0.256 4.417 1.00 96.44 91 SER A N 1
ATOM 730 C CA . SER A 1 91 ? -1.916 0.062 5.225 1.00 96.44 91 SER A CA 1
ATOM 731 C C . SER A 1 91 ? -1.828 0.907 6.487 1.00 96.44 91 SER A C 1
ATOM 733 O O . SER A 1 91 ? -0.765 0.996 7.090 1.00 96.44 91 SER A O 1
ATOM 735 N N . PHE A 1 92 ? -2.939 1.488 6.928 1.00 96.62 92 PHE A N 1
ATOM 736 C CA . PHE A 1 92 ? -2.978 2.282 8.157 1.00 96.62 92 PHE A CA 1
ATOM 737 C C . PHE A 1 92 ? -4.302 2.136 8.894 1.00 96.62 92 PHE A C 1
ATOM 739 O O . PHE A 1 92 ? -5.323 1.734 8.329 1.00 96.62 92 PHE A O 1
ATOM 746 N N . GLU A 1 93 ? -4.280 2.532 10.163 1.00 97.00 93 GLU A N 1
ATOM 747 C CA . GLU A 1 93 ? -5.446 2.583 11.033 1.00 97.00 93 GLU A CA 1
ATOM 748 C C . GLU A 1 93 ? -5.824 4.024 11.366 1.00 97.00 93 GLU A C 1
ATOM 750 O O . GLU A 1 93 ? -4.972 4.910 11.446 1.00 97.00 93 GLU A O 1
ATOM 755 N N . ILE A 1 94 ? -7.111 4.257 11.614 1.00 97.06 94 ILE A N 1
ATOM 756 C CA . ILE A 1 94 ? -7.614 5.509 12.176 1.00 97.06 94 ILE A CA 1
ATOM 757 C C . ILE A 1 94 ? -8.502 5.172 13.372 1.00 97.06 94 ILE A C 1
ATOM 759 O O . ILE A 1 94 ? -9.564 4.559 13.230 1.00 97.06 94 ILE A O 1
ATOM 763 N N . MET A 1 95 ? -8.067 5.597 14.557 1.00 96.62 95 MET A N 1
ATOM 764 C CA . MET A 1 95 ? -8.851 5.490 15.783 1.00 96.62 95 MET A CA 1
ATOM 765 C C . MET A 1 95 ? -9.833 6.667 15.891 1.00 96.62 95 MET A C 1
ATOM 767 O O . MET A 1 95 ? -9.452 7.812 15.635 1.00 96.62 95 MET A O 1
ATOM 771 N N . PRO A 1 96 ? -11.097 6.437 16.291 1.00 96.06 96 PRO A N 1
ATOM 772 C CA . PRO A 1 96 ? -12.057 7.510 16.508 1.00 96.06 96 PRO A CA 1
ATOM 773 C C . PRO A 1 96 ? -11.796 8.187 17.863 1.00 96.06 96 PRO A C 1
ATOM 775 O O . PRO A 1 96 ? -12.459 7.900 18.861 1.00 96.06 96 PRO A O 1
ATOM 778 N N . GLU A 1 97 ? -10.808 9.082 17.904 1.00 92.88 97 GLU A N 1
ATOM 779 C CA . GLU A 1 97 ? -10.383 9.762 19.132 1.00 92.88 97 GLU A CA 1
ATOM 780 C C . GLU A 1 97 ? -11.541 10.472 19.849 1.00 92.88 97 GLU A C 1
ATOM 782 O O . GLU A 1 97 ? -12.350 11.183 19.246 1.00 92.88 97 GLU A O 1
ATOM 787 N N . GLY A 1 98 ? -11.623 10.262 21.167 1.00 89.69 98 GLY A N 1
ATOM 788 C CA . GLY A 1 98 ? -12.616 10.905 22.029 1.00 89.69 98 GLY A CA 1
ATOM 789 C C . GLY A 1 98 ? -14.066 10.468 21.794 1.00 89.69 98 GLY A C 1
ATOM 790 O O . GLY A 1 98 ? -14.974 11.080 22.359 1.00 89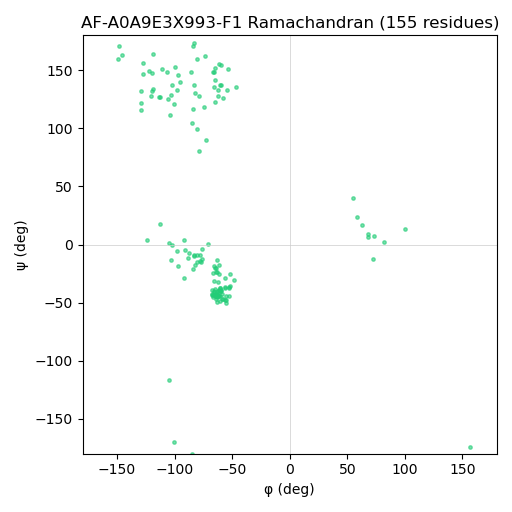.69 98 GLY A O 1
ATOM 791 N N . ARG A 1 99 ? -14.317 9.428 20.985 1.00 92.56 99 ARG A N 1
ATOM 792 C CA . ARG A 1 99 ? -15.664 8.908 20.712 1.00 92.56 99 ARG A CA 1
ATOM 793 C C . ARG A 1 99 ? -15.819 7.449 21.149 1.00 92.56 99 ARG A C 1
ATOM 795 O O . ARG A 1 99 ? -14.872 6.675 21.047 1.00 92.56 99 ARG A O 1
ATOM 802 N N . PRO A 1 100 ? -17.024 7.033 21.583 1.00 93.44 100 PRO A N 1
ATOM 803 C CA . PRO A 1 100 ? -17.328 5.619 21.762 1.00 93.44 100 PRO A CA 1
ATOM 804 C C . PRO A 1 100 ? -17.203 4.861 20.437 1.00 93.44 100 PRO A C 1
ATOM 806 O O . PRO A 1 100 ? -17.688 5.332 19.404 1.00 93.44 100 PRO A O 1
ATOM 809 N N . LEU A 1 101 ? -16.602 3.671 20.482 1.00 96.94 101 LEU A N 1
ATOM 810 C CA . LEU A 1 101 ? -16.518 2.778 19.329 1.00 96.94 101 LEU A CA 1
ATOM 811 C C . LEU A 1 101 ? -17.916 2.297 18.926 1.00 96.94 101 LEU A C 1
ATOM 813 O O . LEU A 1 101 ? -18.633 1.691 19.720 1.00 96.94 101 LEU A O 1
ATOM 817 N N . ARG A 1 102 ? -18.290 2.550 17.671 1.00 97.25 102 ARG A N 1
ATOM 818 C CA . ARG A 1 102 ? -19.560 2.106 17.071 1.00 97.25 102 ARG A CA 1
ATOM 819 C C . ARG A 1 102 ? -19.421 0.828 16.253 1.00 97.25 102 ARG A C 1
ATOM 821 O O . ARG A 1 102 ? -20.423 0.185 15.960 1.00 97.25 102 ARG A O 1
ATOM 828 N N . GLY A 1 103 ? -18.196 0.491 15.862 1.00 97.44 103 GLY A N 1
ATOM 829 C CA . GLY A 1 103 ? -17.874 -0.663 15.032 1.00 97.44 103 GLY A CA 1
ATOM 830 C C . GLY A 1 103 ? -16.552 -0.476 14.292 1.00 97.44 103 GLY A C 1
ATOM 831 O O . GLY A 1 103 ? -15.850 0.518 14.497 1.00 97.44 103 GLY A O 1
ATOM 832 N N . GLY A 1 104 ? -16.245 -1.437 13.422 1.00 97.88 104 GLY A N 1
ATOM 833 C CA . GLY A 1 104 ? -15.093 -1.405 12.525 1.00 97.88 104 GLY A CA 1
ATOM 834 C C . GLY A 1 104 ? -15.500 -1.131 11.077 1.00 97.88 104 GLY A C 1
ATOM 835 O O . GLY A 1 104 ? -16.579 -1.537 10.645 1.00 97.88 104 GLY A O 1
ATOM 836 N N . VAL A 1 105 ? -14.628 -0.462 10.327 1.00 98.50 105 VAL A N 1
ATOM 837 C CA . VAL A 1 105 ? -14.745 -0.247 8.881 1.00 98.50 105 VAL A CA 1
ATOM 838 C C . VAL A 1 105 ? -13.431 -0.660 8.225 1.00 98.50 105 VAL A C 1
ATOM 840 O O . VAL A 1 105 ? -12.381 -0.106 8.535 1.00 98.50 105 VAL A O 1
ATOM 843 N N . LEU A 1 106 ? -13.497 -1.615 7.300 1.00 97.94 106 LEU A N 1
ATOM 844 C CA . LEU A 1 106 ? -12.374 -1.991 6.445 1.00 97.94 106 LEU A CA 1
ATOM 845 C C . LEU A 1 106 ? -12.557 -1.334 5.075 1.00 97.94 106 LEU A C 1
ATOM 847 O O . LEU A 1 106 ? -13.563 -1.567 4.403 1.00 97.94 106 LEU A O 1
ATOM 851 N N . LEU A 1 107 ? -11.593 -0.515 4.669 1.00 98.25 107 LEU A N 1
ATOM 852 C CA . LEU A 1 107 ? -11.565 0.153 3.376 1.00 98.25 107 LEU A CA 1
ATOM 853 C C . LEU A 1 107 ? -10.526 -0.522 2.473 1.00 98.25 107 LEU A C 1
ATOM 855 O O . LEU A 1 107 ? -9.353 -0.635 2.831 1.00 98.25 107 LEU A O 1
ATOM 859 N N . VAL A 1 108 ? -10.974 -0.949 1.292 1.00 96.44 108 VAL A N 1
ATOM 860 C CA . VAL A 1 108 ? -10.158 -1.615 0.268 1.00 96.44 108 VAL A CA 1
ATOM 861 C C . VAL A 1 108 ? -10.213 -0.786 -1.012 1.00 96.44 108 VAL A C 1
ATOM 863 O O . VAL A 1 108 ? -11.295 -0.409 -1.463 1.00 96.44 108 VAL A O 1
ATOM 866 N N . HIS A 1 109 ? -9.048 -0.458 -1.569 1.00 96.12 109 HIS A N 1
ATOM 867 C CA . HIS A 1 109 ? -8.928 0.403 -2.748 1.00 96.12 109 HIS A CA 1
ATOM 868 C C . HIS A 1 109 ? -9.113 -0.367 -4.065 1.00 96.12 109 HIS A C 1
ATOM 870 O O . HIS A 1 109 ? -9.169 -1.597 -4.097 1.00 96.12 109 HIS A O 1
ATOM 876 N N . GLY A 1 110 ? -9.210 0.376 -5.172 1.00 93.62 110 GLY A N 1
ATOM 877 C 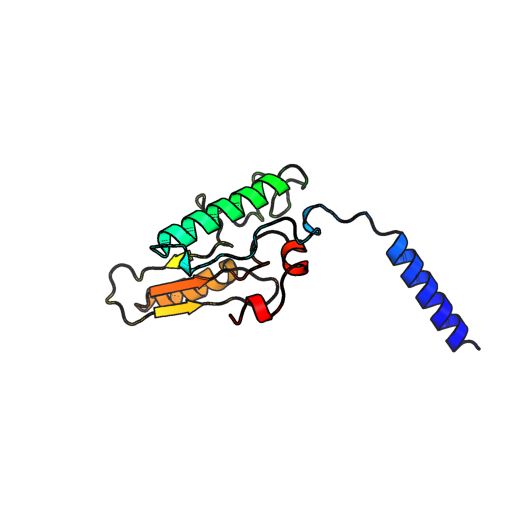CA . GLY A 1 110 ? -9.368 -0.178 -6.517 1.00 93.62 110 GLY A CA 1
ATOM 878 C C . GLY A 1 110 ? -8.054 -0.580 -7.195 1.00 93.62 110 GLY A C 1
ATOM 879 O O . GLY A 1 110 ? -6.960 -0.416 -6.650 1.00 93.62 110 GLY A O 1
ATOM 880 N N . LEU A 1 111 ? -8.177 -1.088 -8.425 1.00 92.38 111 LEU A N 1
ATOM 881 C CA . LEU A 1 111 ? -7.048 -1.443 -9.288 1.00 92.38 111 LEU A CA 1
ATOM 882 C C . LEU A 1 111 ? -6.169 -0.214 -9.569 1.00 92.38 111 LEU A C 1
ATOM 884 O O . LEU A 1 111 ? -6.693 0.851 -9.885 1.00 92.38 111 LEU A O 1
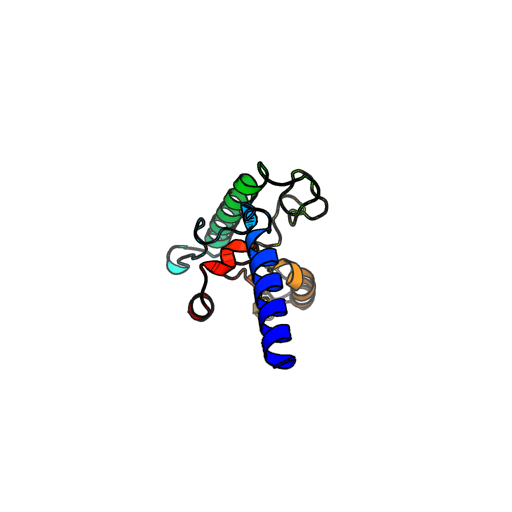ATOM 888 N N . THR A 1 112 ? -4.845 -0.386 -9.527 1.00 88.69 112 THR A N 1
ATOM 889 C CA . THR A 1 112 ? -3.814 0.661 -9.734 1.00 88.69 112 THR A CA 1
ATOM 890 C C . THR A 1 112 ? -3.724 1.738 -8.647 1.00 88.69 112 THR A C 1
ATOM 892 O O . THR A 1 112 ? -2.943 2.677 -8.783 1.00 88.69 112 THR A O 1
ATOM 895 N N . ASP A 1 113 ? -4.477 1.579 -7.561 1.00 92.44 113 ASP A N 1
ATOM 896 C CA . ASP A 1 113 ? -4.578 2.550 -6.474 1.00 92.44 113 ASP A CA 1
ATOM 897 C C . ASP A 1 113 ? -3.722 2.173 -5.240 1.00 92.44 113 ASP A C 1
ATOM 899 O O . ASP A 1 113 ? -2.886 1.270 -5.297 1.00 92.44 113 ASP A O 1
ATOM 903 N N . SER A 1 114 ? -3.901 2.871 -4.121 1.00 95.25 114 SER A N 1
ATOM 904 C CA . SER A 1 114 ? -3.332 2.597 -2.805 1.00 95.25 114 SER A CA 1
ATOM 905 C C . SER A 1 114 ? -4.292 3.055 -1.684 1.00 95.25 114 SER A C 1
ATOM 907 O O . SER A 1 114 ? -5.272 3.763 -1.937 1.00 95.25 114 SER A O 1
ATOM 909 N N . PRO A 1 115 ? -4.011 2.710 -0.414 1.00 97.00 115 PRO A N 1
ATOM 910 C CA . PRO A 1 115 ? -4.730 3.231 0.754 1.00 97.00 115 PRO A CA 1
ATOM 911 C C . PRO A 1 115 ? -4.836 4.762 0.825 1.00 97.00 115 PRO A C 1
ATOM 913 O O . PRO A 1 115 ? -5.790 5.277 1.413 1.00 97.00 115 PRO A O 1
ATOM 916 N N . TYR A 1 116 ? -3.907 5.501 0.207 1.00 94.81 116 TYR A N 1
ATOM 917 C CA . TYR A 1 116 ? -3.872 6.964 0.242 1.00 94.81 116 TYR A CA 1
ATOM 918 C C . TYR A 1 116 ? -5.191 7.587 -0.233 1.00 94.81 116 TYR A C 1
ATOM 920 O O . TYR A 1 116 ? -5.723 8.479 0.432 1.00 94.81 116 TYR A O 1
ATOM 928 N N . HIS A 1 117 ? -5.772 7.087 -1.331 1.00 94.38 117 HIS A N 1
ATOM 929 C CA . HIS A 1 117 ? -7.032 7.619 -1.865 1.00 94.38 117 HIS A CA 1
ATOM 930 C C . HIS A 1 117 ? -8.221 7.439 -0.913 1.00 94.38 117 HIS A C 1
ATOM 932 O O . HIS A 1 117 ? -9.177 8.213 -0.963 1.00 94.38 117 HIS A O 1
ATOM 938 N N . LEU A 1 118 ? -8.162 6.463 -0.006 1.00 97.31 118 LEU A N 1
ATOM 939 C CA . LEU A 1 118 ? -9.222 6.192 0.965 1.00 97.31 118 LEU A CA 1
ATOM 940 C C . LEU A 1 118 ? -9.039 6.946 2.284 1.00 97.31 118 LEU A C 1
ATOM 942 O O . LEU A 1 118 ? -9.938 6.919 3.124 1.00 97.31 118 LEU A O 1
ATOM 946 N N . ARG A 1 119 ? -7.931 7.676 2.471 1.00 95.81 119 ARG A N 1
ATOM 947 C CA . ARG A 1 119 ? -7.622 8.394 3.719 1.00 95.81 119 ARG A CA 1
ATOM 948 C C . ARG A 1 119 ? -8.727 9.362 4.134 1.00 95.81 119 ARG A C 1
ATOM 950 O O . ARG A 1 119 ? -9.165 9.327 5.281 1.00 95.81 119 ARG A O 1
ATOM 957 N N . ALA A 1 120 ? -9.214 10.186 3.207 1.00 96.88 120 ALA A N 1
ATOM 958 C CA . ALA A 1 120 ? -10.287 11.139 3.495 1.00 96.88 120 ALA A CA 1
ATOM 959 C C . ALA A 1 120 ? -11.605 10.431 3.859 1.00 96.88 120 ALA A C 1
ATOM 961 O O . ALA A 1 120 ? -12.307 10.847 4.778 1.00 96.88 120 ALA A O 1
ATOM 962 N N . VAL A 1 121 ? -11.920 9.319 3.186 1.00 98.19 121 VAL A N 1
ATOM 963 C CA . VAL A 1 121 ? -13.105 8.502 3.494 1.00 98.19 121 VAL A CA 1
ATOM 964 C C . VAL A 1 121 ? -12.975 7.874 4.884 1.00 98.19 121 VAL A C 1
ATOM 966 O O . VAL A 1 121 ? -13.918 7.922 5.674 1.00 98.19 121 VAL A O 1
ATOM 969 N N . GLY A 1 122 ? -11.798 7.352 5.229 1.00 98.00 122 GLY A N 1
ATOM 970 C CA . GLY A 1 122 ? -11.530 6.806 6.555 1.00 98.00 122 GLY A CA 1
ATOM 971 C C . GLY A 1 122 ? -11.649 7.854 7.659 1.00 98.00 122 GLY A C 1
ATOM 972 O O . GLY A 1 122 ? -12.263 7.589 8.689 1.00 98.00 122 GLY A O 1
ATOM 973 N N . GLN A 1 123 ? -11.168 9.076 7.424 1.00 97.56 123 GLN A N 1
ATOM 974 C CA . GLN A 1 123 ? -11.337 10.190 8.363 1.00 97.56 123 GLN A CA 1
ATOM 975 C C . GLN A 1 123 ? -12.814 10.515 8.616 1.00 97.56 123 GLN A C 1
ATOM 977 O O . GLN A 1 123 ? -13.182 10.799 9.753 1.00 97.56 123 GLN A O 1
ATOM 982 N N . ILE A 1 124 ? -13.677 10.425 7.598 1.00 98.00 124 ILE A N 1
ATOM 983 C CA . ILE A 1 124 ? -15.127 10.622 7.757 1.00 98.00 124 ILE A CA 1
ATOM 984 C C . ILE A 1 124 ? -15.731 9.539 8.661 1.00 98.00 124 ILE A C 1
ATOM 986 O O . ILE A 1 124 ? -16.511 9.859 9.557 1.00 98.00 124 ILE A O 1
ATOM 990 N N . PHE A 1 125 ? -15.364 8.269 8.474 1.00 98.31 125 PHE A N 1
ATOM 991 C CA . PHE A 1 125 ? -15.852 7.176 9.324 1.00 98.31 125 PHE A CA 1
ATOM 992 C C . PHE A 1 125 ? -15.317 7.266 10.758 1.00 98.31 125 PHE A C 1
ATOM 994 O O . PHE A 1 125 ? -16.091 7.154 11.713 1.00 98.31 125 PHE A O 1
ATOM 1001 N N . ALA A 1 126 ? -14.030 7.563 10.935 1.00 98.19 126 ALA A N 1
ATOM 1002 C CA . ALA A 1 126 ? -13.451 7.812 12.253 1.00 98.19 126 ALA A CA 1
ATOM 1003 C C . ALA A 1 126 ? -14.127 9.002 12.947 1.00 98.19 126 ALA A C 1
ATOM 1005 O O . ALA A 1 126 ? -14.489 8.934 14.127 1.00 98.19 126 ALA A O 1
ATOM 1006 N N . ALA A 1 127 ? -14.441 10.058 12.189 1.00 97.25 127 ALA A N 1
ATOM 1007 C CA . ALA A 1 127 ? -15.202 11.201 12.677 1.00 97.25 127 ALA A CA 1
ATOM 1008 C C . ALA A 1 127 ? -16.642 10.847 13.109 1.00 97.25 127 ALA A C 1
ATOM 1010 O O . ALA A 1 127 ? -17.308 11.634 13.779 1.00 97.25 127 ALA A O 1
ATOM 1011 N N . GLN A 1 128 ? -17.138 9.664 12.759 1.00 96.81 128 GLN A N 1
ATOM 1012 C CA . GLN A 1 128 ? -18.447 9.172 13.172 1.00 96.81 128 GLN A CA 1
ATOM 1013 C C . GLN A 1 128 ? -18.383 8.143 14.302 1.00 96.81 128 GLN A C 1
ATOM 1015 O O . GLN A 1 128 ? -19.449 7.712 14.736 1.00 96.81 128 GLN A O 1
ATOM 1020 N N . GLY A 1 129 ? -17.199 7.778 14.807 1.00 98.00 129 GLY A N 1
ATOM 1021 C CA . GLY A 1 129 ? -17.030 6.805 15.894 1.00 98.00 129 GLY A CA 1
ATOM 1022 C C . GLY A 1 129 ? -16.638 5.393 15.445 1.00 98.00 129 GLY A C 1
ATOM 1023 O O . GLY A 1 129 ? -16.756 4.462 16.238 1.00 98.00 129 GLY A O 1
ATOM 1024 N N . TYR A 1 130 ? -16.215 5.201 14.194 1.00 98.56 130 TYR A N 1
ATOM 1025 C CA . TYR A 1 130 ? -15.749 3.901 13.704 1.00 98.56 130 TYR A CA 1
ATOM 1026 C C . TYR A 1 130 ? -14.229 3.783 13.796 1.00 98.56 130 TYR A C 1
ATOM 1028 O O . TYR A 1 130 ? -13.515 4.731 13.490 1.00 98.56 130 TYR A O 1
ATOM 1036 N N . TYR A 1 131 ? -13.736 2.612 14.183 1.00 98.31 131 TYR A N 1
ATOM 1037 C CA . TYR A 1 131 ? -12.334 2.255 13.977 1.00 98.31 131 TYR A CA 1
ATOM 1038 C C . TYR A 1 131 ? -12.146 1.829 12.523 1.00 98.31 131 TYR A C 1
ATOM 1040 O O . TYR A 1 131 ? -12.919 1.017 12.011 1.00 98.31 131 TYR A O 1
ATOM 1048 N N . VAL A 1 132 ? -11.176 2.430 11.840 1.00 98.50 132 VAL A N 1
ATOM 1049 C CA . VAL A 1 132 ? -11.008 2.271 10.393 1.00 98.50 132 VAL A CA 1
ATOM 1050 C C . VAL A 1 132 ? -9.658 1.653 10.085 1.00 98.50 132 VAL A C 1
ATOM 1052 O O . VAL A 1 132 ? -8.646 2.129 10.586 1.00 98.50 132 VAL A O 1
ATOM 1055 N N . ILE A 1 133 ? -9.649 0.656 9.205 1.00 98.06 133 ILE A N 1
ATOM 1056 C CA . ILE A 1 133 ? -8.444 0.115 8.577 1.00 98.06 133 ILE A CA 1
ATOM 1057 C C . ILE A 1 133 ? -8.516 0.431 7.084 1.00 98.06 133 ILE A C 1
ATOM 1059 O O . ILE A 1 133 ? -9.500 0.088 6.427 1.00 98.06 133 ILE A O 1
ATOM 1063 N N . CYS A 1 134 ? -7.477 1.053 6.538 1.00 97.75 134 CYS A N 1
ATOM 1064 C CA . CYS A 1 134 ? -7.269 1.185 5.098 1.00 97.75 134 CYS A CA 1
ATOM 1065 C C . CYS A 1 134 ? -6.186 0.188 4.693 1.00 97.75 134 CYS A C 1
ATOM 1067 O O . CYS A 1 134 ? -5.038 0.358 5.091 1.00 97.75 134 CYS A O 1
ATOM 1069 N N . LEU A 1 135 ? -6.545 -0.853 3.940 1.00 95.81 135 LEU A N 1
ATOM 1070 C CA . LEU A 1 135 ? -5.648 -1.972 3.639 1.00 95.81 135 LEU A CA 1
ATOM 1071 C C . LEU A 1 135 ? -4.983 -1.805 2.269 1.00 95.81 135 LEU A C 1
ATOM 1073 O O . LEU A 1 135 ? -5.661 -1.529 1.274 1.00 95.81 135 LEU A O 1
ATOM 1077 N N . ARG A 1 136 ? -3.666 -2.014 2.203 1.00 95.88 136 ARG A N 1
ATOM 1078 C CA . ARG A 1 136 ? -2.913 -2.112 0.952 1.00 95.88 136 ARG A CA 1
ATOM 1079 C C . ARG A 1 136 ? -3.034 -3.524 0.393 1.00 95.88 136 ARG A C 1
ATOM 1081 O O . ARG A 1 136 ? -2.774 -4.507 1.080 1.00 95.88 136 ARG A O 1
ATOM 1088 N N . LEU A 1 137 ? -3.382 -3.632 -0.884 1.00 95.12 137 LEU A N 1
ATOM 1089 C CA . LEU A 1 137 ? -3.384 -4.919 -1.575 1.00 95.12 137 LEU A CA 1
ATOM 1090 C C . LEU A 1 137 ? -1.992 -5.259 -2.147 1.00 95.12 137 LEU A C 1
ATOM 1092 O O . LEU A 1 137 ? -1.278 -4.356 -2.594 1.00 95.12 137 LEU A O 1
ATOM 1096 N N . PRO A 1 138 ? -1.613 -6.551 -2.222 1.00 94.31 138 PRO A N 1
ATOM 1097 C CA . PRO A 1 138 ? -0.425 -6.997 -2.946 1.00 94.31 138 PRO A CA 1
ATOM 1098 C C . PRO A 1 138 ? -0.319 -6.369 -4.342 1.00 94.31 138 PRO A C 1
ATOM 1100 O O . PRO A 1 138 ? -1.310 -6.297 -5.082 1.00 94.31 138 PRO A O 1
ATOM 1103 N N . GLY A 1 139 ? 0.880 -5.915 -4.711 1.00 94.00 139 GLY A N 1
ATOM 1104 C CA . GLY A 1 139 ? 1.170 -5.302 -6.012 1.00 94.00 139 GLY A CA 1
ATOM 1105 C C . GLY A 1 139 ? 0.805 -3.822 -6.124 1.00 94.00 139 GLY A C 1
ATOM 1106 O O . GLY A 1 139 ? 0.966 -3.244 -7.199 1.00 94.00 139 GLY A O 1
ATOM 1107 N N . HIS A 1 140 ? 0.312 -3.213 -5.044 1.00 94.31 140 HIS A N 1
ATOM 1108 C CA . HIS A 1 140 ? -0.129 -1.823 -4.998 1.00 94.31 140 HIS A CA 1
ATOM 1109 C C . HIS A 1 140 ? 0.681 -0.998 -4.000 1.00 94.31 140 HIS A C 1
ATOM 1111 O O . HIS A 1 140 ? 1.391 -1.523 -3.141 1.00 94.31 140 HIS A O 1
ATOM 1117 N N . GLY A 1 141 ? 0.583 0.326 -4.126 1.00 92.25 141 GLY A N 1
ATOM 1118 C CA . GLY A 1 141 ? 1.224 1.280 -3.222 1.00 92.25 141 GLY A CA 1
ATOM 1119 C C . GLY A 1 141 ? 2.749 1.417 -3.348 1.00 92.25 141 GLY A C 1
ATOM 1120 O O . GLY A 1 141 ? 3.300 2.402 -2.857 1.00 92.25 141 GLY A O 1
ATOM 1121 N N . THR A 1 142 ? 3.412 0.505 -4.064 1.00 91.88 142 THR A N 1
ATOM 1122 C CA . THR A 1 142 ? 4.858 0.499 -4.329 1.00 91.88 142 THR A CA 1
ATOM 1123 C C . THR A 1 142 ? 5.167 0.941 -5.766 1.00 91.88 142 THR A C 1
ATOM 1125 O O . THR A 1 142 ? 4.876 2.085 -6.120 1.00 91.88 142 THR A O 1
ATOM 1128 N N . ALA A 1 143 ? 5.748 0.061 -6.590 1.00 90.19 143 ALA A N 1
ATOM 1129 C CA . ALA A 1 143 ? 6.1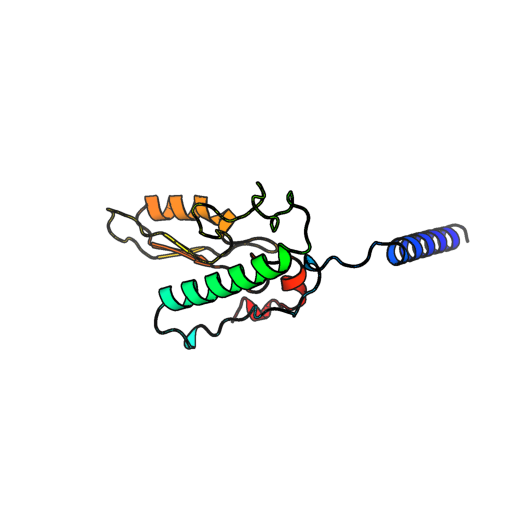14 0.297 -7.984 1.00 90.19 143 ALA A CA 1
ATOM 1130 C C . ALA A 1 143 ? 5.034 -0.234 -8.946 1.00 90.19 143 ALA A C 1
ATOM 1132 O O . ALA A 1 143 ? 4.488 -1.305 -8.690 1.00 90.19 143 ALA A O 1
ATOM 1133 N N . PRO A 1 144 ? 4.786 0.404 -10.108 1.00 89.19 144 PRO A N 1
ATOM 1134 C CA . PRO A 1 144 ? 3.795 -0.069 -11.079 1.00 89.19 144 PRO A CA 1
ATOM 1135 C C . PRO A 1 144 ? 4.033 -1.511 -11.545 1.00 89.19 144 PRO A C 1
ATOM 1137 O O . PRO A 1 144 ? 3.090 -2.274 -11.740 1.00 89.19 144 PRO A O 1
ATOM 1140 N N . GLY A 1 145 ? 5.301 -1.907 -11.697 1.00 90.94 145 GLY A N 1
ATOM 1141 C CA . GLY A 1 145 ? 5.686 -3.255 -12.100 1.00 90.94 145 GLY A CA 1
ATOM 1142 C C . GLY A 1 145 ? 5.280 -4.337 -11.100 1.00 90.94 145 GLY A C 1
ATOM 1143 O O . GLY A 1 145 ? 5.105 -5.484 -11.505 1.00 90.94 145 GLY A O 1
ATOM 1144 N N . ALA A 1 146 ? 5.084 -4.004 -9.820 1.00 91.94 146 ALA A N 1
ATOM 1145 C CA . ALA A 1 146 ? 4.719 -4.971 -8.786 1.00 91.94 146 ALA A CA 1
ATOM 1146 C C . ALA A 1 146 ? 3.442 -5.752 -9.141 1.00 91.94 146 ALA A C 1
ATOM 1148 O O . ALA A 1 146 ? 3.386 -6.969 -8.960 1.00 91.94 146 ALA A O 1
ATOM 1149 N N . LEU A 1 147 ? 2.472 -5.080 -9.766 1.00 92.50 147 LEU A N 1
ATOM 1150 C CA . LEU A 1 147 ? 1.199 -5.665 -10.182 1.00 92.50 147 LEU A CA 1
ATOM 1151 C C . LEU A 1 147 ? 1.351 -6.806 -11.210 1.00 92.50 147 LEU A C 1
ATOM 1153 O O . LEU A 1 147 ? 0.508 -7.697 -11.266 1.00 92.50 147 LEU A O 1
ATOM 1157 N N . VAL A 1 148 ? 2.439 -6.835 -11.994 1.00 91.50 148 VAL A N 1
ATOM 1158 C CA . VAL A 1 148 ? 2.698 -7.873 -13.017 1.00 91.50 148 VAL A CA 1
ATOM 1159 C C . VAL A 1 148 ? 2.830 -9.271 -12.396 1.00 91.50 148 VAL A C 1
ATOM 1161 O O . VAL A 1 148 ? 2.460 -10.280 -13.012 1.00 91.50 148 VAL A O 1
ATOM 1164 N N . ALA A 1 149 ? 3.353 -9.341 -11.171 1.00 87.81 149 ALA A N 1
ATOM 1165 C CA . ALA A 1 149 ? 3.567 -10.592 -10.448 1.00 87.81 149 ALA A CA 1
ATOM 1166 C C . ALA A 1 149 ? 2.342 -11.050 -9.640 1.00 87.81 149 ALA A C 1
ATOM 1168 O O . ALA A 1 149 ? 2.343 -12.167 -9.132 1.00 87.81 149 ALA A O 1
ATOM 1169 N N . VAL A 1 150 ? 1.301 -10.221 -9.554 1.00 91.31 150 VAL A N 1
ATOM 1170 C CA . VAL A 1 150 ? 0.109 -10.471 -8.739 1.00 91.31 150 VAL A CA 1
ATOM 1171 C C . VAL A 1 150 ? -1.032 -11.011 -9.605 1.00 91.31 150 VAL A C 1
ATOM 1173 O O . VAL A 1 150 ? -1.094 -10.809 -10.824 1.00 91.31 150 VAL A O 1
ATOM 1176 N N . ARG A 1 151 ? -1.926 -11.780 -8.992 1.00 90.56 151 ARG A N 1
ATOM 1177 C CA . ARG A 1 151 ? -3.134 -12.363 -9.579 1.00 90.56 151 ARG A CA 1
ATOM 1178 C C . ARG A 1 151 ? -4.337 -11.998 -8.718 1.00 90.56 151 ARG A C 1
ATOM 1180 O O . ARG A 1 151 ? -4.214 -11.803 -7.521 1.00 90.56 151 ARG A O 1
ATOM 1187 N N . HIS A 1 152 ? -5.533 -12.012 -9.306 1.00 90.06 152 HIS A N 1
ATOM 1188 C CA . HIS A 1 152 ? -6.780 -11.771 -8.564 1.00 90.06 152 HIS A CA 1
ATOM 1189 C C . HIS A 1 152 ? -6.925 -12.673 -7.325 1.00 90.06 152 HIS A C 1
ATOM 1191 O O . HIS A 1 152 ? -7.397 -12.231 -6.284 1.00 90.06 152 HIS A O 1
ATOM 1197 N N . ALA A 1 153 ? -6.492 -13.935 -7.427 1.00 90.69 153 ALA A N 1
ATOM 1198 C CA . ALA A 1 153 ? -6.531 -14.875 -6.312 1.00 90.69 153 ALA A CA 1
ATOM 1199 C C . ALA A 1 153 ? -5.679 -14.437 -5.109 1.00 90.69 153 ALA A C 1
ATOM 1201 O O . ALA A 1 153 ? -5.883 -14.966 -4.028 1.00 90.69 153 ALA A O 1
ATOM 1202 N N . ASP A 1 154 ? -4.741 -13.505 -5.277 1.00 89.75 154 ASP A N 1
ATOM 1203 C CA . ASP A 1 154 ? -3.951 -12.947 -4.178 1.00 89.75 154 ASP A CA 1
ATOM 1204 C C . ASP A 1 154 ? -4.736 -11.912 -3.355 1.00 89.75 154 ASP A C 1
ATOM 1206 O O . ASP A 1 154 ? -4.321 -11.577 -2.253 1.00 89.75 154 ASP A O 1
ATOM 1210 N N . TRP A 1 155 ? -5.864 -11.406 -3.867 1.00 89.94 155 TRP A N 1
ATOM 1211 C CA . TRP A 1 155 ? -6.717 -10.422 -3.182 1.00 89.94 155 TRP A CA 1
ATOM 1212 C C . TRP A 1 155 ? -7.980 -11.031 -2.573 1.00 8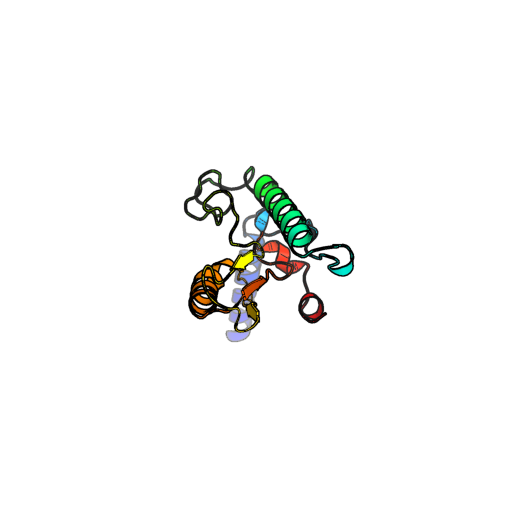9.94 155 TRP A C 1
ATOM 1214 O O . TRP A 1 155 ? -8.679 -10.369 -1.815 1.00 89.94 155 TRP A O 1
ATOM 1224 N N . SER A 1 156 ? -8.305 -12.271 -2.939 1.00 83.75 156 SER A N 1
ATOM 1225 C CA . SER A 1 156 ? -9.532 -12.960 -2.529 1.00 83.75 156 SER A CA 1
ATOM 1226 C C . SER A 1 156 ? -9.271 -14.151 -1.601 1.00 83.75 156 SER A C 1
ATOM 1228 O O . SER A 1 156 ? -10.102 -15.059 -1.551 1.00 83.75 156 SER A O 1
ATOM 1230 N N . ARG A 1 157 ? -8.088 -14.216 -0.985 1.00 65.56 157 ARG A N 1
ATOM 1231 C CA . ARG A 1 157 ? -7.665 -15.299 -0.088 1.00 65.56 157 ARG A CA 1
ATOM 1232 C C . ARG A 1 157 ? -7.890 -14.939 1.367 1.00 65.56 157 ARG A C 1
ATOM 1234 O O . ARG A 1 157 ? -7.754 -13.742 1.691 1.00 65.56 157 ARG A O 1
#

Nearest PDB structures (foldseek):
  4kea-assembly4_D  TM=8.921E-01  e=2.202E-03  Bacillus sp. H-257
  4ke6-assembly4_D  TM=8.868E-01  e=2.353E-03  Bacillus sp. H-257
  4ke6-assembly6_F  TM=8.342E-01  e=1.580E-03  Bacillus sp. H-257
  4ke6-assembly2_B  TM=8.661E-01  e=4.889E-03  Bacillus sp. H-257
  4kea-assembly6_F  TM=8.779E-01  e=8.320E-03  Bacillus sp. H-257

pLDDT: mean 90.62, std 7.12, range [65.56, 98.56]

Mean predicted aligned error: 5.81 Å

Sequence (157 aa):
MLLATLVLILLLLGARAAFTLPPLAPTHHGGKWREHFDYQQYDSFAEYLADEQAFIDQVYHALQSVVVPEEKYGVNSANSPYLENYNWNASFEIMPEGRPLRGGVLLVHGLTDSPYHLRAVGQIFAAQGYYVICLRLPGHGTAPGALVAVRHADWSR

Radius of gyration: 20.47 Å; Cα contacts (8 Å, |Δi|>4): 215; chains: 1; bounding box: 38×32×74 Å

Foldseek 3Di:
DVVVVVVVVVVVVVVVVVVPDDDDFPLQAADPACLADDPVVDPDVVVVQVVQQVRQVVLLVVNQVRDDQCDCSHDVHPNDCDDPNGRQLAKDKDALPPAAAPEEEEAEDDPQAGLNVCVVVRVVVSVVRYIYIRHHHRQYSHGVNHCVPDDPVSVVD

Secondary structure (DSSP, 8-state):
-HHHHHHHHHHHHHHHHHHTSPPPPGGG--SSS-----GGG-SSHHHHHHHHHHHHHHHHHHHHTTS-TTSTTSTT-TT-SEETTEETTS-EEE--TTS---EEEEEE--TT--GGGGHHHHHHHHTTTEEEEEEPPTT-SS-GGGGGG--GGGT--

Solvent-accessible surface area (backbone atoms only — not comparable to full-atom values): 9056 Å² total; per-residue (Å²): 109,72,66,61,52,49,52,50,50,53,51,53,51,51,49,50,52,66,74,66,55,78,79,81,56,78,54,59,57,41,70,84,64,87,52,75,78,71,75,85,79,45,96,44,69,69,54,48,44,50,55,51,46,54,50,49,51,52,54,42,60,69,41,30,84,79,47,60,48,75,40,55,50,11,73,90,18,89,56,33,57,61,55,95,92,38,54,42,26,41,50,49,75,39,74,23,79,100,45,71,79,76,49,78,43,83,44,75,61,64,90,98,39,29,17,47,81,46,48,67,60,41,51,55,43,17,75,71,15,22,36,26,37,29,44,50,56,64,31,43,49,71,42,77,10,33,40,74,64,50,55,74,71,74,76,75,112